Protein AF-A0A7G8G4U1-F1 (afdb_monomer_lite)

pLDDT: mean 78.26, std 15.6, range [40.78, 96.81]

Structure (mmCIF, N/CA/C/O backbone):
data_AF-A0A7G8G4U1-F1
#
_entry.id   AF-A0A7G8G4U1-F1
#
loop_
_atom_site.group_PDB
_atom_site.id
_atom_site.type_symbol
_atom_site.label_atom_id
_atom_site.label_alt_id
_atom_site.label_comp_id
_atom_site.label_asym_id
_atom_site.label_entity_id
_atom_site.label_seq_id
_atom_site.pdbx_PDB_ins_code
_atom_site.Cartn_x
_atom_site.Cartn_y
_atom_site.Cartn_z
_atom_site.occupancy
_atom_site.B_iso_or_equiv
_atom_site.auth_seq_id
_atom_site.auth_comp_id
_atom_site.auth_asym_id
_atom_site.auth_atom_id
_atom_site.pdbx_PDB_model_num
ATOM 1 N N . MET A 1 1 ? -19.574 17.944 9.688 1.00 40.78 1 MET A N 1
ATOM 2 C CA . MET A 1 1 ? -19.111 16.938 10.671 1.00 40.78 1 MET A CA 1
ATOM 3 C C . MET A 1 1 ? -18.861 15.607 9.954 1.00 40.78 1 MET A C 1
ATOM 5 O O . MET A 1 1 ? -19.807 14.842 9.800 1.00 40.78 1 MET A O 1
ATOM 9 N N . PRO A 1 2 ? -17.652 15.306 9.441 1.00 51.88 2 PRO A N 1
ATOM 10 C CA . PRO A 1 2 ? -17.397 14.071 8.700 1.00 51.88 2 PRO A CA 1
ATOM 11 C C . PRO A 1 2 ? -17.091 12.922 9.679 1.00 51.88 2 PRO A C 1
ATOM 13 O O . PRO A 1 2 ? -16.019 12.327 9.654 1.00 51.88 2 PRO A O 1
ATOM 16 N N . GLN A 1 3 ? -18.029 12.624 10.582 1.00 56.59 3 GLN A N 1
ATOM 17 C CA . GLN A 1 3 ? -17.934 11.472 11.490 1.00 56.59 3 GLN A CA 1
ATOM 18 C C . GLN A 1 3 ? -18.253 10.152 10.763 1.00 56.59 3 GLN A C 1
ATOM 20 O O . GLN A 1 3 ? -17.882 9.083 11.230 1.00 56.59 3 GLN A O 1
ATOM 25 N N . ALA A 1 4 ? -18.942 10.230 9.618 1.00 65.19 4 ALA A N 1
ATOM 26 C CA . ALA A 1 4 ? -19.598 9.097 8.964 1.00 65.19 4 ALA A CA 1
ATOM 27 C C . ALA A 1 4 ? -18.648 8.035 8.382 1.00 65.19 4 ALA A C 1
ATOM 29 O O . ALA A 1 4 ? -19.101 6.944 8.053 1.00 65.19 4 ALA A O 1
ATOM 30 N N . LEU A 1 5 ? -17.357 8.348 8.230 1.00 69.94 5 LEU A N 1
ATOM 31 C CA . LEU A 1 5 ? -16.407 7.491 7.516 1.00 69.94 5 LEU A CA 1
ATOM 32 C C . LEU A 1 5 ? -15.267 6.951 8.393 1.00 69.94 5 LEU A C 1
ATOM 34 O O . LEU A 1 5 ? -14.516 6.086 7.951 1.00 69.94 5 LEU A O 1
ATOM 38 N N . ILE A 1 6 ? -15.105 7.440 9.627 1.00 77.06 6 ILE A N 1
ATOM 39 C CA . ILE A 1 6 ? -14.038 6.968 10.523 1.00 77.06 6 ILE A CA 1
ATOM 40 C C . ILE A 1 6 ? -14.321 5.517 10.931 1.00 77.06 6 ILE A C 1
ATOM 42 O O . ILE A 1 6 ? -15.414 5.194 11.387 1.00 77.06 6 ILE A O 1
ATOM 46 N N . GLY A 1 7 ? -13.330 4.635 10.778 1.00 74.25 7 GLY A N 1
ATOM 47 C CA . GLY A 1 7 ? -13.466 3.202 11.056 1.00 74.25 7 GLY A CA 1
ATOM 48 C C . GLY A 1 7 ? -14.108 2.399 9.921 1.00 74.25 7 GLY A C 1
ATOM 49 O O . GLY A 1 7 ? -14.114 1.167 9.977 1.00 74.25 7 GLY A O 1
ATOM 50 N N . THR A 1 8 ? -14.595 3.059 8.864 1.00 83.31 8 THR A N 1
ATOM 51 C CA . THR A 1 8 ? -15.131 2.378 7.684 1.00 83.31 8 THR A CA 1
ATOM 52 C C . THR A 1 8 ? -14.031 1.590 6.981 1.00 83.31 8 THR A C 1
ATOM 54 O O . THR A 1 8 ? -12.909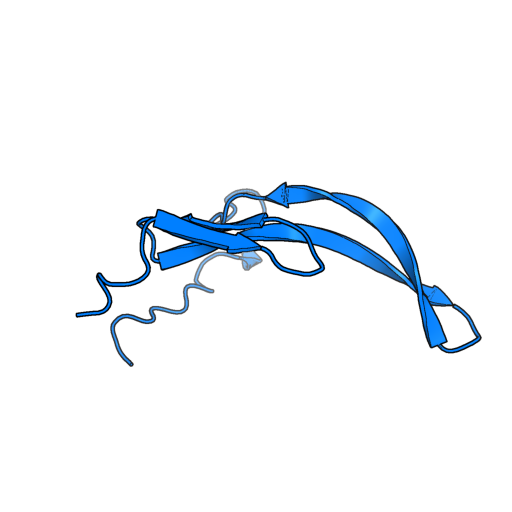 2.068 6.777 1.00 83.31 8 THR A O 1
ATOM 57 N N . ARG A 1 9 ? -14.380 0.361 6.596 1.00 86.75 9 ARG A N 1
ATOM 58 C CA . ARG A 1 9 ? -13.533 -0.550 5.829 1.00 86.75 9 ARG A CA 1
ATOM 59 C C . ARG A 1 9 ? -14.108 -0.709 4.431 1.00 86.75 9 ARG A C 1
ATOM 61 O O . ARG A 1 9 ? -15.280 -1.047 4.286 1.00 86.75 9 ARG A O 1
ATOM 68 N N . ILE A 1 10 ? -13.284 -0.486 3.415 1.00 88.75 10 ILE A N 1
ATOM 69 C CA . ILE A 1 10 ? -13.699 -0.502 2.010 1.00 88.75 10 ILE A CA 1
ATOM 70 C C . ILE A 1 10 ? -12.866 -1.553 1.284 1.00 88.75 10 ILE A C 1
ATOM 72 O O . ILE A 1 10 ? -11.637 -1.480 1.281 1.00 88.75 10 ILE A O 1
ATOM 76 N N . LYS A 1 11 ? -13.521 -2.542 0.667 1.00 90.88 11 LYS A N 1
ATOM 77 C CA . LYS A 1 11 ? -12.840 -3.482 -0.232 1.00 90.88 11 LYS A CA 1
ATOM 78 C C . LYS A 1 11 ? -12.547 -2.759 -1.5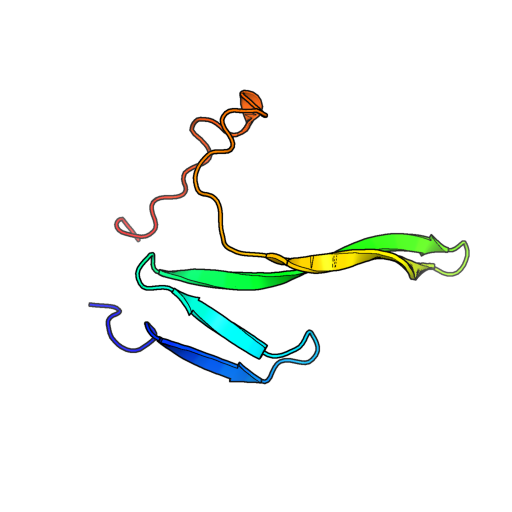47 1.00 90.88 11 LYS A C 1
ATOM 80 O O . LYS A 1 11 ? -13.481 -2.372 -2.242 1.00 90.88 11 LYS A O 1
ATOM 85 N N . ALA A 1 12 ? -11.272 -2.572 -1.870 1.00 88.81 12 ALA A N 1
ATOM 86 C CA . ALA A 1 12 ? -10.822 -1.950 -3.110 1.00 88.81 12 ALA A CA 1
ATOM 87 C C . ALA A 1 12 ? -9.964 -2.938 -3.923 1.00 88.81 12 ALA A C 1
ATOM 89 O O . ALA A 1 12 ? -9.477 -3.919 -3.357 1.00 88.81 12 ALA A O 1
ATOM 90 N N . PRO A 1 13 ? -9.720 -2.682 -5.222 1.00 90.19 13 PRO A N 1
ATOM 91 C CA . PRO A 1 13 ? -8.830 -3.519 -6.034 1.00 90.19 13 PRO A CA 1
ATOM 92 C C . PRO A 1 13 ? -7.424 -3.690 -5.434 1.00 90.19 13 PRO A C 1
ATOM 94 O O . PRO A 1 13 ? -6.847 -4.765 -5.505 1.00 90.19 13 PRO A O 1
ATOM 97 N N . GLN A 1 14 ? -6.911 -2.658 -4.755 1.00 85.00 14 GLN A N 1
ATOM 98 C CA . GLN A 1 14 ? -5.629 -2.673 -4.031 1.00 85.00 14 GLN A CA 1
ATOM 99 C C . GLN A 1 14 ? -5.678 -3.361 -2.648 1.00 85.00 14 GLN A C 1
ATOM 101 O O . GLN A 1 14 ? -4.724 -3.272 -1.875 1.00 85.00 14 GLN A O 1
ATOM 106 N N . GLY A 1 15 ? -6.802 -3.982 -2.288 1.00 86.94 15 GLY A N 1
ATOM 107 C CA . GLY A 1 15 ? -7.037 -4.584 -0.978 1.00 86.94 15 GLY A CA 1
ATOM 108 C C . GLY A 1 15 ? -7.913 -3.735 -0.053 1.00 86.94 15 GLY A C 1
ATOM 109 O O . GLY A 1 15 ? -8.623 -2.819 -0.472 1.00 86.94 15 GLY A O 1
ATOM 110 N N . LEU A 1 16 ? -7.916 -4.087 1.233 1.00 88.94 16 LEU A N 1
ATOM 111 C CA . LEU A 1 16 ? -8.783 -3.460 2.227 1.00 88.94 16 LEU A CA 1
ATOM 112 C C . LEU A 1 16 ? -8.251 -2.082 2.636 1.00 88.94 16 LEU A C 1
ATOM 114 O O . LEU A 1 16 ? -7.181 -1.969 3.230 1.00 88.94 16 LEU A O 1
ATOM 118 N N . LEU A 1 17 ? -9.038 -1.043 2.380 1.00 88.62 17 LEU A N 1
ATOM 119 C CA . LEU A 1 17 ? -8.783 0.308 2.866 1.00 88.62 17 LEU A CA 1
ATOM 120 C C . LEU A 1 17 ? -9.479 0.516 4.205 1.00 88.62 17 LEU A C 1
ATOM 122 O O . LEU A 1 17 ? -10.630 0.112 4.372 1.00 88.62 17 LEU A O 1
ATOM 126 N N . THR A 1 18 ? -8.804 1.172 5.147 1.00 88.00 18 THR A N 1
ATOM 127 C CA . THR A 1 18 ? -9.418 1.562 6.424 1.00 88.00 18 THR A CA 1
ATOM 128 C C . THR A 1 18 ? -9.176 3.038 6.690 1.00 88.00 18 THR A C 1
ATOM 130 O O . THR A 1 18 ? -8.037 3.507 6.631 1.00 88.00 18 THR A O 1
ATOM 133 N N . ILE A 1 19 ? -10.245 3.765 6.999 1.00 86.75 19 ILE A N 1
ATOM 1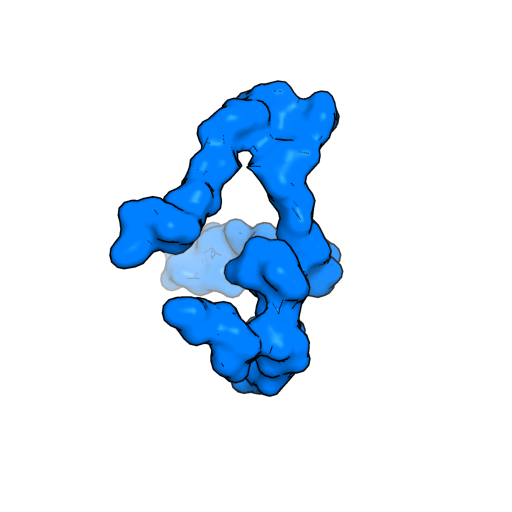34 C CA . ILE A 1 19 ? -10.164 5.171 7.396 1.00 86.75 19 ILE A CA 1
ATOM 135 C C . ILE A 1 19 ? -9.878 5.227 8.896 1.00 86.75 19 ILE A C 1
ATOM 137 O O . ILE A 1 19 ? -10.649 4.726 9.716 1.00 86.75 19 ILE A O 1
ATOM 141 N N . MET A 1 20 ? -8.746 5.818 9.253 1.00 81.88 20 MET A N 1
ATOM 142 C CA . MET A 1 20 ? -8.295 5.980 10.632 1.00 81.88 20 MET A CA 1
ATOM 143 C C . MET A 1 20 ? -9.022 7.139 11.329 1.00 81.88 20 MET A C 1
ATOM 145 O O . MET A 1 20 ? -9.521 8.039 10.651 1.00 81.88 20 MET A O 1
ATOM 149 N N . PRO A 1 21 ? -9.036 7.189 12.677 1.00 78.12 21 PRO A N 1
ATOM 150 C CA . PRO A 1 21 ? -9.552 8.337 13.433 1.00 78.12 21 PRO A CA 1
ATOM 151 C C . PRO A 1 21 ? -8.912 9.675 13.052 1.00 78.12 21 PRO A C 1
ATOM 153 O O . PRO A 1 21 ? -9.562 10.711 13.117 1.00 78.12 21 PRO A O 1
ATOM 156 N N . SER A 1 22 ? -7.669 9.645 12.563 1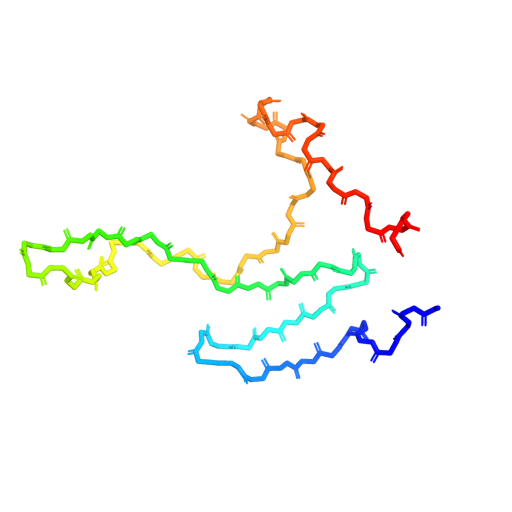.00 75.00 22 SER A N 1
ATOM 157 C CA . SER A 1 22 ? -6.973 10.797 11.980 1.00 75.00 22 SER A CA 1
ATOM 158 C C . SER A 1 22 ? -7.523 11.248 10.617 1.00 75.00 22 SER A C 1
ATOM 160 O O . SER A 1 22 ? -6.922 12.114 9.986 1.00 75.00 22 SER A O 1
ATOM 162 N N . GLN A 1 23 ? -8.621 10.646 10.141 1.00 75.81 23 GLN A N 1
ATOM 163 C CA . GLN A 1 23 ? -9.250 10.862 8.830 1.00 75.81 23 GLN A CA 1
ATOM 164 C C . GLN A 1 23 ? -8.339 10.527 7.638 1.00 75.81 23 GLN A C 1
ATOM 166 O O . GLN A 1 23 ? -8.577 10.946 6.508 1.00 75.81 23 GLN A O 1
ATOM 171 N N . ARG A 1 24 ? -7.290 9.736 7.880 1.00 79.31 24 ARG A N 1
ATOM 172 C CA . ARG A 1 24 ? -6.334 9.282 6.866 1.00 79.31 24 ARG A CA 1
ATOM 173 C C . ARG A 1 24 ? -6.556 7.816 6.536 1.00 79.31 24 ARG A C 1
ATOM 175 O O . ARG A 1 24 ? -7.093 7.056 7.337 1.00 79.31 24 ARG A O 1
ATOM 182 N N . LEU A 1 25 ? -6.122 7.417 5.347 1.00 85.94 25 LEU A N 1
ATOM 183 C CA . LEU A 1 25 ? -6.281 6.055 4.857 1.00 85.94 25 LEU A CA 1
ATOM 184 C C . LEU A 1 25 ? -5.049 5.218 5.170 1.00 85.94 25 LEU A C 1
ATOM 186 O O . LEU A 1 25 ? -3.935 5.565 4.775 1.00 85.94 25 LEU A O 1
ATOM 190 N N . ARG A 1 26 ? -5.287 4.076 5.807 1.00 86.56 26 ARG A N 1
ATOM 191 C CA . ARG A 1 26 ? -4.364 2.949 5.797 1.00 86.56 26 ARG A CA 1
ATOM 192 C C . ARG A 1 26 ? -4.523 2.227 4.453 1.00 86.56 26 ARG A C 1
ATOM 194 O O . ARG A 1 26 ? -5.641 1.819 4.118 1.00 86.56 26 ARG A O 1
ATOM 201 N N . LYS A 1 27 ? -3.445 2.122 3.668 1.00 88.12 27 LYS A N 1
ATOM 202 C CA . LYS A 1 27 ? -3.491 1.623 2.278 1.00 88.12 27 LYS A CA 1
ATOM 203 C C . LYS A 1 27 ? -2.273 0.781 1.906 1.00 88.12 27 LYS A C 1
ATOM 205 O O . LYS A 1 27 ? -1.211 0.934 2.504 1.00 88.12 27 LYS A O 1
ATOM 210 N N . CYS A 1 28 ? -2.435 -0.073 0.898 1.00 90.31 28 CYS A N 1
ATOM 211 C CA . CYS A 1 28 ? -1.315 -0.774 0.279 1.00 90.31 28 CYS A CA 1
ATOM 212 C C . CYS A 1 28 ? -0.408 0.217 -0.473 1.00 90.31 28 CYS A C 1
ATOM 214 O O . CYS A 1 28 ? -0.907 1.187 -1.053 1.00 90.31 28 CYS A O 1
ATOM 216 N N . SER A 1 29 ? 0.905 -0.011 -0.450 1.00 90.75 29 SER A N 1
ATOM 217 C CA . SER A 1 29 ? 1.884 0.781 -1.196 1.00 90.75 29 SER A CA 1
ATOM 218 C C . SER A 1 29 ? 2.787 -0.122 -2.027 1.00 90.75 29 SER A C 1
ATOM 220 O O . SER A 1 29 ? 3.388 -1.062 -1.504 1.00 90.75 29 SER A O 1
ATOM 222 N N . LEU A 1 30 ? 2.898 0.205 -3.312 1.00 93.31 30 LEU A N 1
ATOM 223 C CA . LEU A 1 30 ? 3.729 -0.480 -4.297 1.00 93.31 30 LEU A CA 1
ATOM 224 C C . LEU A 1 30 ? 4.706 0.526 -4.904 1.00 93.31 30 LEU A C 1
ATOM 226 O O . LEU A 1 30 ? 4.356 1.697 -5.077 1.00 93.31 30 LEU A O 1
ATOM 230 N N . LEU A 1 31 ? 5.908 0.065 -5.232 1.00 93.62 31 LEU A N 1
ATOM 231 C CA . LEU A 1 31 ? 6.793 0.755 -6.163 1.00 93.62 31 LEU A CA 1
ATOM 232 C C . LEU A 1 31 ? 6.777 -0.019 -7.472 1.00 93.62 31 LEU A C 1
ATOM 234 O O . LEU A 1 31 ? 7.035 -1.221 -7.498 1.00 93.62 31 LEU A O 1
ATOM 238 N N . GLU A 1 32 ? 6.469 0.680 -8.554 1.0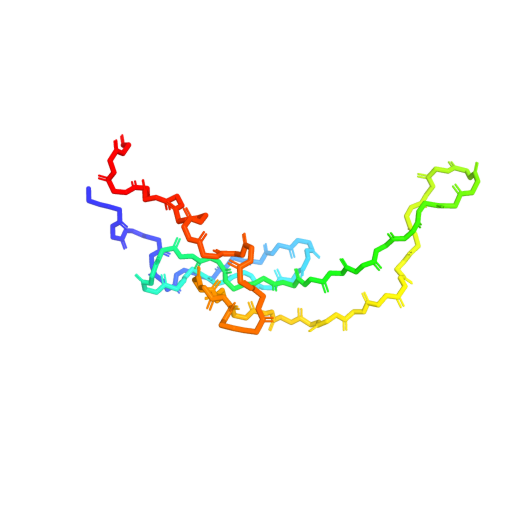0 94.69 32 GLU A N 1
ATOM 239 C CA . GLU A 1 32 ? 6.337 0.095 -9.880 1.00 94.69 32 GLU A CA 1
ATOM 240 C C . GLU A 1 32 ? 7.264 0.811 -10.856 1.00 94.69 32 GLU A C 1
ATOM 242 O O . GLU A 1 32 ? 7.508 2.016 -10.746 1.00 94.69 32 GLU A O 1
ATOM 247 N N . ARG A 1 33 ? 7.757 0.063 -11.841 1.00 96.62 33 ARG A N 1
ATOM 248 C CA . ARG A 1 33 ? 8.501 0.602 -12.977 1.00 96.62 33 ARG A CA 1
ATOM 249 C C . ARG A 1 33 ? 7.713 0.353 -14.251 1.00 96.62 33 ARG A C 1
ATOM 251 O O . ARG A 1 33 ? 7.213 -0.746 -14.462 1.00 96.62 33 ARG A O 1
ATOM 258 N N . ALA A 1 34 ? 7.647 1.364 -15.109 1.00 96.81 34 ALA A N 1
ATOM 259 C CA . ALA A 1 34 ? 7.118 1.200 -16.453 1.00 96.81 34 ALA A CA 1
ATOM 260 C C . ALA A 1 34 ? 8.091 0.377 -17.316 1.00 96.81 34 ALA A C 1
ATOM 262 O O . ALA A 1 34 ? 9.295 0.661 -17.353 1.00 96.81 34 ALA A O 1
ATOM 263 N N . ASP A 1 35 ? 7.571 -0.637 -17.999 1.00 95.50 35 ASP A N 1
ATOM 264 C CA . ASP A 1 35 ? 8.286 -1.389 -19.023 1.00 95.50 35 ASP A CA 1
ATOM 265 C C . ASP A 1 35 ? 8.300 -0.622 -20.369 1.00 95.50 35 ASP A C 1
ATOM 267 O O . ASP A 1 35 ? 7.631 0.409 -20.507 1.00 95.50 35 ASP A O 1
ATOM 271 N N . PRO A 1 36 ? 9.056 -1.086 -21.384 1.00 96.56 36 PRO A N 1
ATOM 272 C CA . PRO A 1 36 ? 9.096 -0.433 -22.697 1.00 96.56 36 PRO A CA 1
ATOM 273 C C . PRO A 1 36 ? 7.751 -0.387 -23.442 1.00 96.56 36 PRO A C 1
ATOM 275 O O . PRO A 1 36 ? 7.613 0.392 -24.382 1.00 96.56 36 PRO A O 1
ATOM 278 N N . ASN A 1 37 ? 6.772 -1.198 -23.034 1.00 96.06 37 ASN A N 1
ATOM 279 C CA . ASN A 1 37 ? 5.429 -1.238 -23.609 1.00 96.06 37 ASN A CA 1
ATOM 280 C C . ASN A 1 37 ? 4.440 -0.334 -22.847 1.00 96.06 37 ASN A C 1
ATOM 282 O O . ASN A 1 37 ? 3.271 -0.251 -23.222 1.00 96.06 37 ASN A O 1
ATOM 286 N N . GLY A 1 38 ? 4.892 0.348 -21.788 1.00 93.25 38 GLY A N 1
ATOM 287 C CA . GLY A 1 38 ? 4.065 1.211 -20.946 1.00 93.25 38 GLY A CA 1
ATOM 288 C C . GLY A 1 38 ? 3.269 0.470 -19.868 1.00 93.25 38 GLY A C 1
ATOM 289 O O . GLY A 1 38 ? 2.409 1.076 -19.229 1.00 93.25 38 GLY A O 1
ATOM 290 N N . CYS A 1 39 ? 3.538 -0.817 -19.641 1.00 95.75 39 CYS A N 1
ATOM 291 C CA . CYS A 1 39 ? 2.949 -1.575 -18.542 1.00 95.75 39 CYS A CA 1
ATOM 292 C C . CYS A 1 39 ? 3.714 -1.325 -17.238 1.00 95.75 39 CYS A C 1
ATOM 294 O O . CYS A 1 39 ? 4.940 -1.231 -17.228 1.00 95.75 39 CYS A O 1
ATOM 296 N N . PHE A 1 40 ? 2.999 -1.259 -16.115 1.00 96.25 40 PHE A N 1
ATOM 297 C CA . PHE A 1 40 ? 3.623 -1.188 -14.796 1.00 96.25 40 PHE A CA 1
ATOM 298 C C . PHE A 1 40 ? 3.997 -2.585 -14.303 1.00 96.25 40 PHE A C 1
ATOM 300 O O . PHE A 1 40 ? 3.160 -3.485 -14.251 1.00 96.25 40 PHE A O 1
ATOM 307 N N . ILE A 1 41 ? 5.261 -2.752 -13.921 1.00 95.75 41 ILE A N 1
ATOM 308 C CA . ILE A 1 41 ? 5.783 -3.961 -13.287 1.00 95.75 41 ILE A CA 1
ATOM 309 C C . ILE A 1 41 ? 6.126 -3.617 -11.840 1.00 95.75 41 ILE A C 1
ATOM 311 O O . ILE A 1 41 ? 6.924 -2.710 -11.582 1.00 95.75 41 ILE A O 1
ATOM 315 N N . VAL A 1 42 ? 5.529 -4.347 -10.896 1.00 94.12 42 VAL A N 1
ATOM 316 C CA . VAL A 1 42 ? 5.807 -4.195 -9.462 1.00 94.12 42 VAL A CA 1
ATOM 317 C C . VAL A 1 42 ? 7.262 -4.560 -9.186 1.00 94.12 42 VAL A C 1
ATOM 319 O O . VAL A 1 42 ? 7.699 -5.666 -9.495 1.00 94.12 42 VAL A O 1
ATOM 322 N N . GLN A 1 43 ? 8.001 -3.621 -8.602 1.00 96.25 43 GLN A N 1
ATOM 323 C CA . GLN A 1 43 ? 9.371 -3.827 -8.136 1.00 96.25 43 GLN A CA 1
ATOM 324 C C . GLN A 1 43 ? 9.389 -4.196 -6.659 1.00 96.25 43 GLN A C 1
ATOM 326 O O . GLN A 1 43 ? 10.015 -5.182 -6.290 1.00 96.25 43 GLN A O 1
ATOM 331 N N . ASP A 1 44 ? 8.643 -3.445 -5.844 1.00 94.50 44 ASP A N 1
ATOM 332 C CA . ASP A 1 44 ? 8.564 -3.659 -4.403 1.00 94.50 44 ASP A CA 1
ATOM 333 C C . ASP A 1 44 ? 7.128 -3.552 -3.896 1.00 94.50 44 ASP A C 1
ATOM 335 O O . ASP A 1 44 ? 6.337 -2.706 -4.330 1.00 94.50 44 ASP A O 1
ATOM 339 N N . HIS A 1 45 ? 6.814 -4.395 -2.914 1.00 92.81 45 HIS A N 1
ATOM 340 C CA . HIS A 1 45 ? 5.529 -4.431 -2.232 1.00 92.81 45 HIS A CA 1
ATOM 341 C C . HIS A 1 45 ? 5.722 -4.138 -0.741 1.00 92.81 45 HIS A C 1
ATOM 343 O O . HIS A 1 45 ? 6.068 -5.020 0.045 1.00 92.81 45 HIS A O 1
ATOM 349 N N . PHE A 1 46 ? 5.433 -2.906 -0.324 1.00 89.69 46 PHE A N 1
ATOM 350 C CA . PHE A 1 46 ? 5.629 -2.453 1.062 1.00 89.69 46 PHE A CA 1
ATOM 351 C C . PHE A 1 46 ? 4.493 -2.868 2.004 1.00 89.69 46 PHE A C 1
ATOM 353 O O . PHE A 1 46 ? 4.536 -2.592 3.202 1.00 89.69 46 PHE A O 1
ATOM 360 N N . GLY A 1 47 ? 3.460 -3.527 1.476 1.00 89.75 47 GLY A N 1
ATOM 361 C CA . GLY A 1 47 ? 2.307 -3.931 2.263 1.00 89.75 47 GLY A CA 1
ATOM 362 C C . GLY A 1 47 ? 1.407 -2.756 2.611 1.00 89.75 47 GLY A C 1
ATOM 363 O O . GLY A 1 47 ? 1.382 -1.726 1.938 1.00 89.75 47 GLY A O 1
ATOM 364 N N . VAL A 1 48 ? 0.619 -2.947 3.664 1.00 89.06 48 VAL A N 1
ATOM 365 C CA . VAL A 1 48 ? -0.343 -1.956 4.133 1.00 89.06 48 VAL A CA 1
ATOM 366 C C . VAL A 1 48 ? 0.340 -1.012 5.117 1.00 89.06 48 VAL A C 1
ATOM 368 O O . VAL A 1 48 ? 0.657 -1.403 6.241 1.00 89.06 48 VAL A O 1
ATOM 371 N N . LEU A 1 49 ? 0.509 0.242 4.704 1.00 86.25 49 LEU A N 1
ATOM 372 C CA . LEU A 1 49 ? 1.185 1.270 5.485 1.00 86.25 49 LEU A CA 1
ATOM 373 C C . LEU A 1 49 ? 0.190 2.103 6.288 1.00 86.25 49 LEU A C 1
ATOM 375 O O . LEU A 1 49 ? -0.863 2.510 5.781 1.00 86.25 49 LEU A O 1
ATOM 379 N N . ASP A 1 50 ? 0.560 2.381 7.536 1.00 83.69 50 ASP A N 1
ATOM 380 C CA . ASP A 1 50 ? -0.122 3.375 8.351 1.00 83.69 50 ASP A CA 1
ATOM 381 C C . ASP A 1 50 ? 0.311 4.787 7.934 1.00 83.69 50 ASP A C 1
ATOM 383 O O . ASP A 1 50 ? 1.481 5.026 7.619 1.00 83.69 50 ASP A O 1
ATOM 387 N N . PRO A 1 51 ? -0.621 5.750 7.905 1.00 78.69 51 PRO A N 1
ATOM 388 C CA . PRO A 1 51 ? -0.303 7.109 7.505 1.00 78.69 51 PRO A CA 1
ATOM 389 C C . PRO A 1 51 ? 0.545 7.804 8.580 1.00 78.69 51 PRO A C 1
ATOM 391 O O . PRO A 1 51 ? 0.035 8.178 9.635 1.00 78.69 51 PRO A O 1
ATOM 394 N N . ILE A 1 52 ? 1.827 8.035 8.288 1.00 73.50 52 ILE A N 1
ATOM 395 C CA . ILE A 1 52 ? 2.721 8.846 9.125 1.00 73.50 52 ILE A CA 1
ATOM 396 C C . ILE A 1 52 ? 2.586 10.319 8.708 1.00 73.50 52 ILE A C 1
ATOM 398 O O . ILE A 1 52 ? 2.724 10.662 7.536 1.00 73.50 52 ILE A O 1
ATOM 402 N N . LEU A 1 53 ? 2.271 11.191 9.671 1.00 61.66 53 LEU A N 1
ATOM 403 C CA . LEU A 1 53 ? 2.033 12.631 9.467 1.00 61.66 53 LEU A CA 1
ATOM 404 C C . LEU A 1 53 ? 3.306 13.415 9.134 1.00 61.66 53 LEU A C 1
ATOM 406 O O . LEU A 1 53 ? 3.274 14.350 8.341 1.00 61.66 53 LEU A O 1
ATOM 410 N N . TRP A 1 54 ? 4.403 13.026 9.767 1.00 62.34 54 TRP A N 1
ATOM 411 C CA . TRP A 1 54 ? 5.718 13.625 9.637 1.00 62.34 54 TRP A CA 1
ATOM 412 C C . TRP A 1 54 ? 6.731 12.514 9.871 1.00 62.34 54 TRP A C 1
ATOM 414 O O . TRP A 1 54 ? 6.663 11.834 10.896 1.00 62.34 54 TRP A O 1
ATOM 424 N N . ASN A 1 55 ? 7.619 12.287 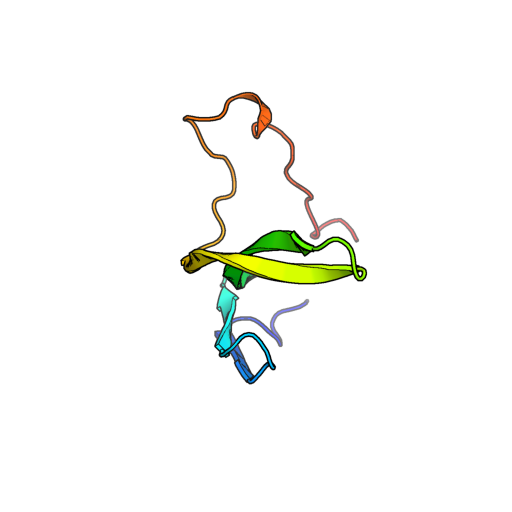8.906 1.00 66.00 55 ASN A N 1
ATOM 425 C CA . ASN A 1 55 ? 8.700 11.336 9.084 1.00 66.00 55 ASN A CA 1
ATOM 426 C C . ASN A 1 55 ? 9.916 12.102 9.634 1.00 66.00 55 ASN A C 1
ATOM 428 O O . ASN A 1 55 ? 10.536 12.844 8.872 1.00 66.00 55 ASN A O 1
ATOM 432 N N . PRO A 1 56 ? 10.286 11.946 10.920 1.00 61.59 56 PRO A N 1
ATOM 433 C CA . PRO A 1 56 ? 11.419 12.668 11.499 1.00 61.59 56 PRO A CA 1
ATOM 434 C C . PRO A 1 56 ? 12.765 12.278 10.868 1.00 61.59 56 PRO A C 1
ATOM 436 O O . PRO A 1 56 ? 13.723 13.034 10.988 1.00 61.59 56 PRO A O 1
ATOM 439 N N . ALA A 1 57 ? 12.839 11.142 10.163 1.00 70.00 57 ALA A N 1
ATOM 440 C CA . ALA A 1 57 ? 14.021 10.743 9.399 1.00 70.00 57 ALA A CA 1
ATOM 441 C C . ALA A 1 57 ? 14.108 11.404 8.007 1.00 70.00 57 ALA A C 1
ATOM 443 O O . ALA A 1 57 ? 15.161 11.344 7.381 1.00 70.00 57 ALA A O 1
ATOM 444 N N . LEU A 1 58 ? 13.026 12.032 7.525 1.00 69.44 58 LEU A N 1
ATOM 445 C CA . LEU A 1 58 ? 12.959 12.745 6.244 1.00 69.44 58 LEU A CA 1
ATOM 446 C C . LEU A 1 58 ? 12.482 14.179 6.495 1.00 69.44 58 LEU A C 1
ATOM 448 O O . LEU A 1 58 ? 11.281 14.476 6.463 1.00 69.44 58 LEU A O 1
ATOM 452 N N . ALA A 1 59 ? 13.430 15.067 6.794 1.00 64.81 59 ALA A N 1
ATOM 453 C CA . ALA A 1 59 ? 13.166 16.451 7.191 1.00 64.81 59 ALA A CA 1
ATOM 454 C C . ALA A 1 59 ? 12.327 17.229 6.157 1.00 64.81 59 ALA A C 1
ATOM 456 O O . ALA A 1 59 ? 11.522 18.080 6.532 1.00 64.81 59 ALA A O 1
ATOM 457 N N . GLU A 1 60 ? 12.426 16.887 4.871 1.00 65.12 60 GLU A N 1
ATOM 458 C CA . GLU A 1 60 ? 11.646 17.468 3.771 1.00 65.12 60 GLU A CA 1
ATOM 459 C C . GLU A 1 60 ? 10.137 17.166 3.836 1.00 65.12 60 GLU A C 1
ATOM 461 O O . GLU A 1 60 ? 9.337 17.773 3.112 1.00 65.12 60 GLU A O 1
ATOM 466 N N . THR A 1 61 ? 9.736 16.225 4.694 1.00 63.34 61 THR A N 1
ATOM 467 C CA . THR A 1 61 ? 8.327 15.908 4.958 1.00 63.34 61 THR A CA 1
ATOM 468 C C . THR A 1 61 ? 7.718 16.793 6.049 1.00 63.34 61 THR A C 1
ATOM 470 O O . THR A 1 61 ? 6.492 16.824 6.188 1.00 63.34 61 THR A O 1
ATOM 473 N N . ALA A 1 62 ? 8.535 17.557 6.787 1.00 54.31 62 ALA A N 1
ATOM 474 C CA . ALA A 1 62 ? 8.056 18.538 7.755 1.00 54.31 62 ALA A CA 1
ATOM 475 C C . ALA A 1 62 ? 7.237 19.633 7.047 1.00 54.31 62 ALA A C 1
ATOM 477 O O . ALA A 1 62 ? 7.664 20.210 6.050 1.00 54.31 62 ALA A O 1
ATOM 478 N N . GLY A 1 63 ? 6.028 19.912 7.540 1.00 54.88 63 GLY A N 1
ATOM 479 C CA . GLY A 1 63 ? 5.180 20.989 7.013 1.00 54.88 63 GLY A CA 1
ATOM 480 C C . GLY A 1 63 ? 4.330 20.645 5.782 1.00 54.88 63 GLY A C 1
ATOM 481 O O . GLY A 1 63 ? 3.467 21.441 5.421 1.00 54.88 63 GLY A O 1
ATOM 482 N N . ARG A 1 64 ? 4.442 19.445 5.184 1.00 56.25 64 ARG A N 1
ATOM 483 C CA . ARG A 1 64 ? 3.503 18.968 4.134 1.00 56.25 64 ARG A CA 1
ATOM 484 C C . ARG A 1 64 ? 2.166 18.470 4.706 1.00 56.25 64 ARG A C 1
ATOM 486 O O . ARG A 1 64 ? 1.535 17.551 4.181 1.00 56.25 64 ARG A O 1
ATOM 493 N N . GLN A 1 65 ? 1.717 19.078 5.797 1.00 55.47 65 GLN A N 1
ATOM 494 C CA . GLN A 1 65 ? 0.442 18.776 6.423 1.00 55.47 65 GLN A CA 1
ATOM 495 C C . GLN A 1 65 ? -0.663 19.514 5.662 1.00 55.47 65 GLN A C 1
ATOM 497 O O . GLN A 1 65 ? -0.899 20.698 5.882 1.00 55.47 65 GLN A O 1
ATOM 502 N N . LYS A 1 66 ? -1.371 18.815 4.767 1.00 56.78 66 LYS A N 1
ATOM 503 C CA . LYS A 1 66 ? -2.688 19.295 4.329 1.00 56.78 66 LYS A CA 1
ATOM 504 C C . LYS A 1 66 ? -3.667 19.121 5.488 1.00 56.78 66 LYS A C 1
ATOM 506 O O . LYS A 1 66 ? -3.999 17.996 5.866 1.00 56.78 66 LYS A O 1
ATOM 511 N N . ASP A 1 67 ? -4.055 20.242 6.082 1.00 55.47 67 ASP A N 1
ATOM 512 C CA . ASP A 1 67 ? -5.155 20.334 7.030 1.00 55.47 67 ASP A CA 1
ATOM 513 C C . ASP A 1 67 ? -6.473 20.379 6.247 1.00 55.47 67 ASP A C 1
ATOM 515 O O . ASP A 1 67 ? -6.806 21.379 5.614 1.00 55.47 67 ASP A O 1
ATOM 519 N N . HIS A 1 68 ? -7.201 19.265 6.257 1.00 55.88 68 HIS A N 1
ATOM 520 C CA . HIS A 1 68 ? -8.504 19.151 5.604 1.00 55.88 68 HIS A CA 1
ATOM 521 C C . HIS A 1 68 ? -9.656 19.678 6.477 1.00 55.88 68 HIS A C 1
ATOM 523 O O . HIS A 1 68 ? -10.794 19.664 6.024 1.00 55.88 68 HIS A O 1
ATOM 529 N N . SER A 1 69 ? -9.390 20.170 7.698 1.00 54.75 69 SER A N 1
ATOM 530 C CA . SER A 1 69 ? -10.425 20.765 8.563 1.00 54.75 69 SER A CA 1
ATOM 531 C C . SER A 1 69 ? -10.861 22.170 8.127 1.00 54.75 69 SER A C 1
ATOM 533 O O . SER A 1 69 ? -11.847 22.692 8.642 1.00 54.75 69 SER A O 1
ATOM 535 N N . LYS A 1 70 ? -10.144 22.775 7.169 1.00 49.62 70 LYS A N 1
ATOM 536 C CA . LYS A 1 70 ? -10.418 24.113 6.619 1.00 49.62 70 LYS A CA 1
ATOM 537 C C . LYS A 1 70 ? -11.086 24.104 5.235 1.00 49.62 70 LYS A C 1
ATOM 539 O O . LYS A 1 70 ? -11.097 25.143 4.581 1.00 49.62 70 LYS A O 1
ATOM 544 N N . THR A 1 71 ? -11.583 22.953 4.775 1.00 46.16 71 THR A N 1
ATOM 545 C CA . THR A 1 71 ? -12.333 22.816 3.506 1.00 46.16 71 THR A CA 1
ATOM 546 C C . THR A 1 71 ? -13.774 22.447 3.809 1.00 46.16 71 THR A C 1
ATOM 548 O O . THR A 1 71 ? -14.666 22.988 3.128 1.00 46.16 71 THR A O 1
#

Sequence (71 aa):
MPQALIGTRIKAPQGLLTIMPSQRLRKCSLLERADPNGCFIVQDHFGVLDPILWNPALAETAGRQKDHSKT

Radius of gyration: 15.44 Å; chains: 1; bounding box: 34×29×37 Å

Foldseek 3Di:
DPPPQAQDWDQDPQGIWHQHPVRDIFGWDFDWDQDPVRDTDTPDTPGTDDDDCADPVDNVSPPPDDDPVVD

Secondary structure (DSSP, 8-state):
---TTTT-EEEETTEEEEE-TTS-EEEEEEEEEE-TTS-EEEEEEEEEE---S--TT-GGGTT----GGG-